Protein AF-A0A220VGY9-F1 (afdb_monomer_lite)

Foldseek 3Di:
DDPPPDPVVVVVLDDPDDLVVLVVVVVVCVVVPPLPQPPPPDAKQAAFRWDVVVLVVLNVLCLLVLAPPVRNVVCNPDPIDGLDDSNLSSLLSQCVVVVHDSRSIDHPVSSVSSNVVVVVSPVSVVVVSVVVVVVD

Organism: NCBI:txid1755811

Sequence (136 aa):
MDPLINYEQLLKLRPLKYNYQASLVYLKKLNEQQDIQIRLNQGLIRHNKVIPYGKQLIEKLNFYNDLDDFTYEYLSTKKVILNQGEVNLAIKNFQRRNGLKVDGVIGNETIRALNNSFSNDQRILALNMQRTRLKK

Secondary structure (DSSP, 8-state):
------HHHHHHT--S-THHHHHHHHHHHHHTT--------S--B-TT-B-TTHHHHHHHHHHTTSS-HHHHHHHHT-S--BSSHHHHHHHHHHHHHTT---S--B-HHHHHHHHHGGGGHHHHHHHHHHHHHHT-

Structure (mmCIF, N/CA/C/O backbone):
data_AF-A0A220VGY9-F1
#
_entry.id   AF-A0A220VGY9-F1
#
loop_
_atom_site.group_PDB
_atom_site.id
_atom_site.type_symbol
_atom_site.label_atom_id
_atom_site.label_alt_id
_atom_site.label_comp_id
_atom_site.label_asym_id
_atom_site.label_entity_id
_atom_site.label_seq_id
_atom_site.pdbx_PDB_ins_code
_atom_site.Cartn_x
_atom_site.Cartn_y
_atom_site.Cartn_z
_atom_site.occupancy
_atom_site.B_iso_or_equiv
_atom_site.auth_seq_id
_atom_site.auth_comp_id
_atom_site.auth_asym_id
_atom_site.auth_atom_id
_atom_site.pdbx_PDB_model_num
ATOM 1 N N . MET A 1 1 ? 5.714 -23.408 27.105 1.00 32.75 1 MET A N 1
ATOM 2 C CA . MET A 1 1 ? 7.025 -23.753 26.521 1.00 32.75 1 MET A CA 1
ATOM 3 C C . MET A 1 1 ? 6.879 -23.604 25.022 1.00 32.75 1 MET A C 1
ATOM 5 O O . MET A 1 1 ? 6.413 -24.528 24.373 1.00 32.75 1 MET A O 1
ATOM 9 N N . ASP A 1 2 ? 7.126 -22.400 24.518 1.00 35.97 2 ASP A N 1
ATOM 10 C CA . ASP A 1 2 ? 6.963 -22.071 23.102 1.00 35.97 2 ASP A CA 1
ATOM 11 C C . ASP A 1 2 ? 8.350 -22.172 22.454 1.00 35.97 2 ASP A C 1
ATOM 13 O O . ASP A 1 2 ? 9.263 -21.467 22.903 1.00 35.97 2 ASP A O 1
ATOM 17 N N . PRO A 1 3 ? 8.600 -23.097 21.510 1.00 43.28 3 PRO A N 1
ATOM 18 C CA . PRO A 1 3 ? 9.911 -23.194 20.911 1.00 43.28 3 PRO A CA 1
ATOM 19 C C . PRO A 1 3 ? 10.037 -22.021 19.948 1.00 43.28 3 PRO A C 1
ATOM 21 O O . PRO A 1 3 ? 9.451 -22.028 18.867 1.00 43.28 3 PRO A O 1
ATOM 24 N N . LEU A 1 4 ? 10.814 -21.016 20.361 1.00 39.88 4 LEU A N 1
ATOM 25 C CA . LEU A 1 4 ? 11.415 -20.023 19.477 1.00 39.88 4 LEU A CA 1
ATOM 26 C C . LEU A 1 4 ? 11.900 -20.749 18.220 1.00 39.88 4 LEU A C 1
ATOM 28 O O . LEU A 1 4 ? 12.906 -21.462 18.243 1.00 39.88 4 LEU A O 1
ATOM 32 N N . ILE A 1 5 ? 11.128 -20.624 17.140 1.00 49.69 5 ILE A N 1
ATOM 33 C CA . ILE A 1 5 ? 11.458 -21.214 15.851 1.00 49.69 5 ILE A CA 1
ATOM 34 C C . ILE A 1 5 ? 12.821 -20.648 15.467 1.00 49.69 5 ILE A C 1
ATOM 36 O O . ILE A 1 5 ? 13.006 -19.437 15.357 1.00 49.69 5 ILE A O 1
ATOM 40 N N . ASN A 1 6 ? 13.791 -21.547 15.331 1.00 51.50 6 ASN A N 1
ATOM 41 C CA . ASN A 1 6 ? 15.189 -21.207 15.157 1.00 51.50 6 ASN A CA 1
ATOM 42 C C . ASN A 1 6 ? 15.382 -20.459 13.828 1.00 51.50 6 ASN A C 1
ATOM 44 O O . ASN A 1 6 ? 15.294 -21.047 12.747 1.00 51.50 6 ASN A O 1
ATOM 48 N N . TYR A 1 7 ? 15.656 -19.157 13.927 1.00 43.72 7 TYR A N 1
ATOM 49 C CA . TYR A 1 7 ? 15.915 -18.249 12.808 1.00 43.72 7 TYR A CA 1
ATOM 50 C C . TYR A 1 7 ? 16.960 -18.813 11.825 1.00 43.72 7 TYR A C 1
ATOM 52 O O . TYR A 1 7 ? 16.794 -18.719 10.609 1.00 43.72 7 TYR A O 1
ATOM 60 N N . GLU A 1 8 ? 17.965 -19.528 12.337 1.00 45.88 8 GLU A N 1
ATOM 61 C CA . GLU A 1 8 ? 19.013 -20.173 11.538 1.00 45.88 8 GLU A CA 1
ATOM 62 C C . GLU A 1 8 ? 18.501 -21.351 10.696 1.00 45.88 8 GLU A C 1
ATOM 64 O O . GLU A 1 8 ? 19.025 -21.635 9.618 1.00 45.88 8 GLU A O 1
ATOM 69 N N . GLN A 1 9 ? 17.460 -22.058 11.146 1.00 47.28 9 GLN A N 1
ATOM 70 C CA . GLN A 1 9 ? 16.855 -23.149 10.372 1.00 47.28 9 GLN A CA 1
ATOM 71 C C . GLN A 1 9 ? 16.003 -22.616 9.215 1.00 47.28 9 GLN A C 1
ATOM 73 O O . GLN A 1 9 ? 15.981 -23.221 8.142 1.00 47.28 9 GLN A O 1
ATOM 78 N N . LEU A 1 10 ? 15.370 -21.451 9.390 1.00 46.84 10 LEU A N 1
ATOM 79 C CA . LEU A 1 10 ? 14.648 -20.762 8.317 1.00 46.84 10 LEU A CA 1
ATOM 80 C C . LEU A 1 10 ? 15.602 -20.277 7.212 1.00 46.84 10 LEU A C 1
ATOM 82 O O . LEU A 1 10 ? 15.266 -20.394 6.032 1.00 46.84 10 LEU A O 1
ATOM 86 N N . LEU A 1 11 ? 16.817 -19.836 7.565 1.00 43.12 11 LEU A N 1
ATOM 87 C CA . LEU A 1 11 ? 17.856 -19.437 6.601 1.00 43.12 11 LEU A CA 1
ATOM 88 C C . LEU A 1 11 ? 18.329 -20.593 5.701 1.00 43.12 11 LEU A C 1
ATOM 90 O O . LEU A 1 11 ? 18.741 -20.359 4.564 1.00 43.12 11 LEU A O 1
ATOM 94 N N . LYS A 1 12 ? 18.237 -21.845 6.170 1.00 42.38 12 LYS A N 1
ATOM 95 C CA . LYS A 1 12 ? 18.653 -23.047 5.420 1.00 42.38 12 LYS A CA 1
ATOM 96 C C . LYS A 1 12 ? 17.627 -23.519 4.386 1.00 42.38 12 LYS A C 1
ATOM 98 O O . LYS A 1 12 ? 17.976 -24.260 3.475 1.00 42.38 12 LYS A O 1
ATOM 103 N N . LEU A 1 13 ? 16.371 -23.075 4.479 1.00 43.69 13 LEU A N 1
ATOM 104 C CA . LEU A 1 13 ? 15.267 -23.497 3.598 1.00 43.69 13 LEU A CA 1
ATOM 105 C C . LEU A 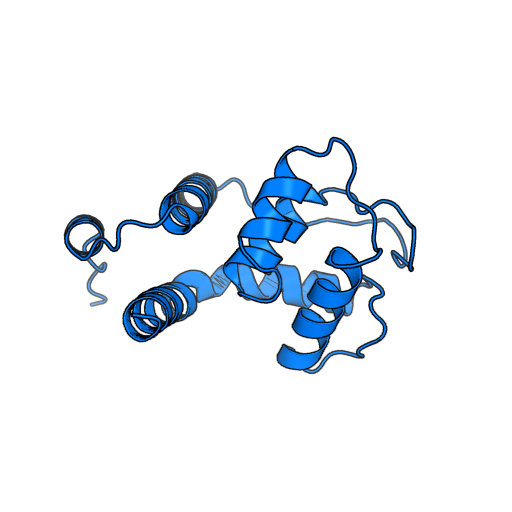1 13 ? 15.097 -22.609 2.344 1.00 43.69 13 LEU A C 1
ATOM 107 O O . LEU A 1 13 ? 14.061 -22.675 1.673 1.00 43.69 13 LEU A O 1
ATOM 111 N N . ARG A 1 14 ? 16.124 -21.803 2.043 1.00 45.69 14 ARG A N 1
ATOM 112 C CA . ARG A 1 14 ? 16.179 -20.645 1.136 1.00 45.69 14 ARG A CA 1
ATOM 113 C C . ARG A 1 14 ? 15.775 -20.931 -0.322 1.00 45.69 14 ARG A C 1
ATOM 115 O O . ARG A 1 14 ? 16.532 -21.566 -1.054 1.00 45.69 14 ARG A O 1
ATOM 122 N N . PRO A 1 15 ? 14.664 -20.360 -0.821 1.00 41.75 15 PRO A N 1
ATOM 123 C CA . PRO A 1 15 ? 14.465 -20.147 -2.250 1.00 41.75 15 PRO A CA 1
ATOM 124 C C . PRO A 1 15 ? 15.279 -18.926 -2.718 1.00 41.75 15 PRO A C 1
ATOM 126 O O . PRO A 1 15 ? 15.247 -17.866 -2.094 1.00 41.75 15 PRO A O 1
ATOM 129 N N . LEU A 1 16 ? 15.997 -19.060 -3.835 1.00 44.00 16 LEU A N 1
ATOM 130 C CA . LEU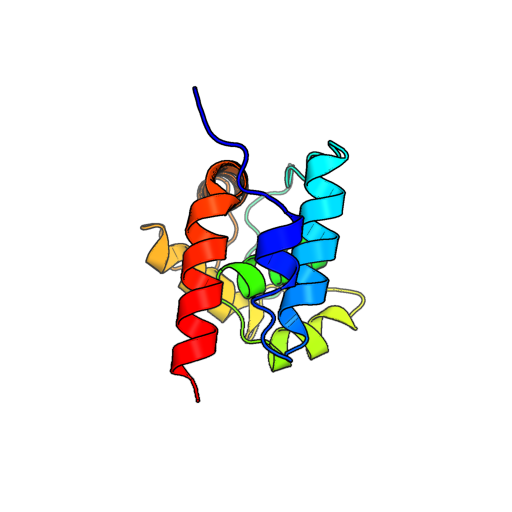 A 1 16 ? 16.684 -17.965 -4.530 1.00 44.00 16 LEU A CA 1
ATOM 131 C C . LEU A 1 16 ? 15.656 -17.048 -5.222 1.00 44.00 16 LEU A C 1
ATOM 133 O O . LEU A 1 16 ? 15.440 -17.168 -6.422 1.00 44.00 16 LEU A O 1
ATOM 137 N N . LYS A 1 17 ? 14.990 -16.151 -4.485 1.00 42.44 17 LYS A N 1
ATOM 138 C CA . LYS A 1 17 ? 14.304 -14.986 -5.076 1.00 42.44 17 LYS A CA 1
ATOM 139 C C . LYS A 1 17 ? 14.241 -13.801 -4.103 1.00 42.44 17 LYS A C 1
ATOM 141 O O . LYS A 1 17 ? 14.130 -13.965 -2.890 1.00 42.44 17 LYS A O 1
ATOM 146 N N . TYR A 1 18 ? 14.368 -12.609 -4.678 1.00 48.09 18 TYR A N 1
ATOM 147 C CA . TYR A 1 18 ? 14.749 -11.340 -4.047 1.00 48.09 18 TYR A CA 1
ATOM 148 C C . TYR A 1 18 ? 13.743 -10.797 -3.003 1.00 48.09 18 TYR A C 1
ATOM 150 O O . TYR A 1 18 ? 14.149 -10.093 -2.081 1.00 48.09 18 TYR A O 1
ATOM 158 N N . ASN A 1 19 ? 12.472 -11.223 -3.033 1.00 51.97 19 ASN A N 1
ATOM 159 C CA . ASN A 1 19 ? 11.428 -10.787 -2.079 1.00 51.97 19 ASN A CA 1
ATOM 160 C C . ASN A 1 19 ? 11.722 -11.170 -0.622 1.00 51.97 19 ASN A C 1
ATOM 162 O O . ASN A 1 19 ? 11.235 -10.529 0.309 1.00 51.97 19 ASN A O 1
ATOM 166 N N . TYR A 1 20 ? 12.533 -12.212 -0.405 1.00 50.91 20 TYR A N 1
ATOM 167 C CA . TYR A 1 20 ? 12.928 -12.620 0.940 1.00 50.91 20 TYR A CA 1
ATOM 168 C C . TYR A 1 20 ? 13.814 -11.562 1.608 1.00 50.91 20 TYR A C 1
ATOM 170 O O . TYR A 1 20 ? 13.652 -11.296 2.794 1.00 50.91 20 TYR A O 1
ATOM 178 N N . GLN A 1 21 ? 14.694 -10.895 0.854 1.00 50.41 21 GLN A N 1
ATOM 179 C CA . GLN A 1 21 ? 15.603 -9.890 1.413 1.00 50.41 21 GLN A CA 1
ATOM 180 C C . GLN A 1 21 ? 14.844 -8.657 1.915 1.00 50.41 21 GLN A C 1
ATOM 182 O O . GLN A 1 21 ? 15.124 -8.192 3.016 1.00 50.41 21 GLN A O 1
ATOM 187 N N . ALA A 1 22 ? 13.839 -8.185 1.170 1.00 51.81 22 ALA A N 1
ATOM 188 C CA . ALA A 1 22 ? 12.968 -7.096 1.612 1.00 51.81 22 ALA A CA 1
ATOM 189 C C . ALA A 1 22 ? 12.177 -7.492 2.871 1.00 51.81 22 ALA A C 1
ATOM 191 O O . ALA A 1 22 ? 12.210 -6.771 3.864 1.00 51.81 22 ALA A O 1
ATOM 192 N N . SER A 1 23 ? 11.580 -8.692 2.883 1.00 50.59 23 SER A N 1
ATOM 193 C CA . SER A 1 23 ? 10.880 -9.202 4.071 1.00 50.59 23 SER A CA 1
ATOM 194 C C . SER A 1 23 ? 11.802 -9.365 5.287 1.00 50.59 23 SER A C 1
ATOM 196 O O . SER A 1 23 ? 11.391 -9.083 6.404 1.00 50.59 23 SER A O 1
ATOM 198 N N . LEU A 1 24 ? 13.071 -9.744 5.094 1.00 51.50 24 LEU A N 1
ATOM 199 C CA . LEU A 1 24 ? 14.058 -9.853 6.170 1.00 51.50 24 LEU A CA 1
ATOM 200 C C . LEU A 1 24 ? 14.513 -8.491 6.695 1.00 51.50 24 LEU A C 1
ATOM 202 O O . LEU A 1 24 ? 14.659 -8.324 7.902 1.00 51.50 24 LEU A O 1
ATOM 206 N N . VAL A 1 25 ? 14.728 -7.514 5.811 1.00 55.28 25 VAL A N 1
ATOM 207 C CA . VAL A 1 25 ? 15.036 -6.131 6.206 1.00 55.28 25 VAL A CA 1
ATOM 208 C C . VAL A 1 25 ? 13.868 -5.538 6.992 1.00 55.28 25 VAL A C 1
ATOM 210 O O . VAL A 1 25 ? 14.085 -4.870 8.001 1.00 55.28 25 VAL A O 1
ATOM 213 N N . TYR A 1 26 ? 12.638 -5.825 6.575 1.00 52.12 26 TYR A N 1
ATOM 214 C CA . TYR A 1 26 ? 11.422 -5.440 7.279 1.00 52.12 26 TYR A CA 1
ATOM 215 C C . TYR A 1 26 ? 11.305 -6.110 8.658 1.00 52.12 26 TYR A C 1
ATOM 217 O O . TYR A 1 26 ? 11.123 -5.422 9.659 1.00 52.12 26 TYR A O 1
ATOM 225 N N . LEU A 1 27 ? 11.511 -7.428 8.745 1.00 49.75 27 LEU A N 1
ATOM 226 C CA . LEU A 1 27 ? 11.507 -8.172 10.012 1.00 49.75 27 LEU A CA 1
ATOM 227 C C . LEU A 1 27 ? 12.615 -7.709 10.967 1.00 49.75 27 LEU A C 1
ATOM 229 O O . LEU A 1 27 ? 12.385 -7.615 12.170 1.00 49.75 27 LEU A O 1
ATOM 233 N N . LYS A 1 28 ? 13.800 -7.364 10.446 1.00 52.28 28 LYS A N 1
ATOM 234 C CA . LYS A 1 28 ? 14.886 -6.777 11.241 1.00 52.28 28 LYS A CA 1
ATOM 235 C C . LYS A 1 28 ? 14.475 -5.421 11.826 1.00 52.28 28 LYS A C 1
ATOM 237 O O . LYS A 1 28 ? 14.653 -5.207 13.019 1.00 52.28 28 LYS A O 1
ATOM 242 N N . LYS A 1 29 ? 13.853 -4.549 11.022 1.00 53.06 29 LYS A N 1
ATOM 243 C CA . LYS A 1 29 ? 13.319 -3.253 11.485 1.00 53.06 29 LYS A CA 1
ATOM 244 C C . LYS A 1 29 ? 12.209 -3.405 12.535 1.00 53.06 29 LYS A C 1
ATOM 246 O O . LYS A 1 29 ? 12.138 -2.591 13.451 1.00 53.06 29 LYS A O 1
ATOM 251 N N . LEU A 1 30 ? 11.369 -4.439 12.422 1.00 51.47 30 LEU A N 1
ATOM 252 C CA . LEU A 1 30 ? 10.327 -4.752 13.410 1.00 51.47 30 LEU A CA 1
ATOM 253 C C . LEU A 1 30 ? 10.906 -5.272 14.733 1.00 51.47 30 LEU A C 1
ATOM 255 O O . LEU A 1 30 ? 10.476 -4.837 15.799 1.00 51.47 30 LEU A O 1
ATOM 259 N N . ASN A 1 31 ? 11.895 -6.170 14.675 1.00 48.28 31 ASN A N 1
ATOM 260 C CA . ASN A 1 31 ? 12.544 -6.727 15.868 1.00 48.28 31 ASN A CA 1
ATOM 261 C C . ASN A 1 31 ? 13.355 -5.669 16.644 1.00 48.28 31 ASN A C 1
ATOM 263 O O . ASN A 1 31 ? 13.534 -5.780 17.851 1.00 48.28 31 ASN A O 1
ATOM 267 N N . GLU A 1 32 ? 13.797 -4.609 15.962 1.00 53.22 32 GLU A N 1
ATOM 268 C CA . GLU A 1 32 ? 14.459 -3.438 16.554 1.00 53.22 32 GLU A CA 1
ATOM 269 C C . GLU A 1 32 ? 13.463 -2.401 17.147 1.00 53.22 32 GLU A C 1
ATOM 271 O O . GLU A 1 32 ? 13.862 -1.288 17.480 1.00 53.22 32 GLU A O 1
ATOM 276 N N . GLN A 1 33 ? 12.174 -2.750 17.313 1.00 47.81 33 GLN A N 1
ATOM 277 C CA . GLN A 1 33 ? 11.115 -1.914 17.918 1.00 47.81 33 GLN A CA 1
ATOM 278 C C . GLN A 1 33 ? 10.939 -0.512 17.296 1.00 47.81 33 GLN A C 1
ATOM 280 O O . GLN A 1 33 ? 10.526 0.434 17.969 1.00 47.81 33 GLN A O 1
ATOM 285 N N . GLN A 1 34 ? 11.162 -0.351 15.989 1.00 45.25 34 GLN A N 1
ATOM 286 C CA . GLN A 1 34 ? 10.610 0.801 15.271 1.00 45.25 34 GLN A CA 1
ATOM 287 C C . GLN A 1 34 ? 9.200 0.452 14.816 1.00 45.25 34 GLN A C 1
ATOM 289 O O . GLN A 1 34 ? 8.978 -0.018 13.705 1.00 45.25 34 GLN A O 1
ATOM 294 N N . ASP A 1 35 ? 8.247 0.647 15.719 1.00 42.94 35 ASP A N 1
ATOM 295 C CA . ASP A 1 35 ? 6.824 0.440 15.483 1.00 42.94 35 ASP A CA 1
ATOM 296 C C . ASP A 1 35 ? 6.373 1.373 14.336 1.00 42.94 35 ASP A C 1
ATOM 298 O O . ASP A 1 35 ? 6.073 2.551 14.548 1.00 42.94 35 ASP A O 1
ATOM 302 N N . ILE A 1 36 ? 6.389 0.892 13.081 1.00 48.06 36 ILE A N 1
ATOM 303 C CA . ILE A 1 36 ? 5.934 1.653 11.901 1.00 48.06 36 ILE A CA 1
ATOM 304 C C . ILE A 1 36 ? 4.402 1.680 11.916 1.00 48.06 36 ILE A C 1
ATOM 306 O O . ILE A 1 36 ? 3.723 1.203 11.003 1.00 48.06 36 ILE A O 1
ATOM 310 N N . GLN A 1 37 ? 3.816 2.232 12.972 1.00 46.94 37 GLN A N 1
ATOM 311 C CA . GLN A 1 37 ? 2.401 2.532 12.964 1.00 46.94 37 GLN A CA 1
ATOM 312 C C . GLN A 1 37 ? 2.179 3.624 11.928 1.00 46.94 37 GL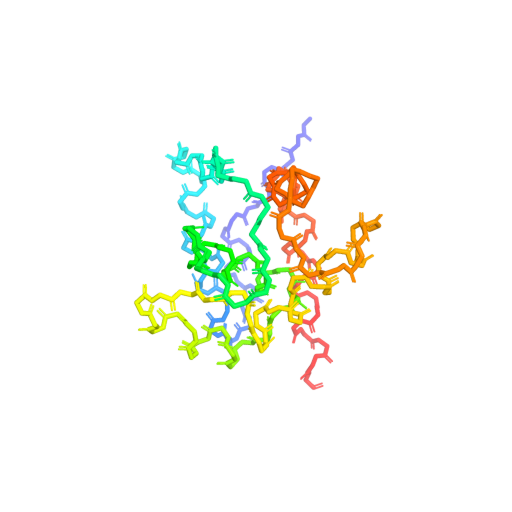N A C 1
ATOM 314 O O . GLN A 1 37 ? 2.695 4.738 12.045 1.00 46.94 37 GLN A O 1
ATOM 319 N N . ILE A 1 38 ? 1.402 3.308 10.894 1.00 53.91 38 ILE A N 1
ATOM 320 C CA . ILE A 1 38 ? 0.957 4.303 9.924 1.00 53.91 38 ILE A CA 1
ATOM 321 C C . ILE A 1 38 ? -0.040 5.205 10.670 1.00 53.91 38 ILE A C 1
ATOM 323 O O . ILE A 1 38 ? -1.242 4.940 10.701 1.00 53.91 38 ILE A O 1
ATOM 327 N N . ARG A 1 39 ? 0.466 6.243 11.348 1.00 49.84 39 ARG A N 1
ATOM 328 C CA . ARG A 1 39 ? -0.339 7.290 11.989 1.00 49.84 39 ARG A CA 1
ATOM 329 C C . ARG A 1 39 ? -0.697 8.337 10.944 1.00 49.84 39 ARG A C 1
ATOM 331 O O . ARG A 1 39 ? -0.057 9.377 10.824 1.00 49.84 39 ARG A O 1
ATOM 338 N N . LEU A 1 40 ? -1.722 8.046 10.152 1.00 52.88 40 LEU A N 1
ATOM 339 C CA . LEU A 1 40 ? -2.304 9.027 9.243 1.00 52.88 40 LEU A CA 1
ATOM 340 C C . LEU A 1 40 ? -3.384 9.809 10.000 1.00 52.88 40 LEU A C 1
ATOM 342 O O . LEU A 1 40 ? -4.544 9.423 10.002 1.00 52.88 40 LEU A O 1
ATOM 346 N N . ASN A 1 41 ? -3.015 10.949 10.591 1.00 48.94 41 ASN A N 1
ATOM 347 C CA . ASN A 1 41 ? -3.973 11.999 10.987 1.00 48.94 41 ASN A CA 1
ATOM 348 C C . ASN A 1 41 ? -4.524 12.766 9.762 1.00 48.94 41 ASN A C 1
ATOM 350 O O . ASN A 1 41 ? -4.981 13.900 9.873 1.00 48.94 41 ASN A O 1
ATOM 354 N N . GLN A 1 42 ? -4.432 12.180 8.568 1.00 54.62 42 GLN A N 1
ATOM 355 C CA . GLN A 1 42 ? -4.823 12.793 7.308 1.00 54.62 42 GLN A CA 1
ATOM 356 C C . GLN A 1 42 ? -6.078 12.075 6.823 1.00 54.62 42 GLN A C 1
ATOM 358 O O . GLN A 1 42 ? -6.134 10.849 6.869 1.00 54.62 42 GLN A O 1
ATOM 363 N N . GLY A 1 43 ? -7.099 12.839 6.431 1.00 68.19 43 GLY A N 1
ATOM 364 C CA . GLY A 1 43 ? -8.395 12.310 6.003 1.00 68.19 43 GLY A CA 1
ATOM 365 C C . GLY A 1 43 ? -8.317 11.311 4.838 1.00 68.19 43 GLY A C 1
ATOM 366 O O . GLY A 1 43 ? -7.249 10.938 4.366 1.00 68.19 43 GLY A O 1
ATOM 367 N N . LEU A 1 44 ? -9.481 10.880 4.348 1.00 85.19 44 LEU A N 1
ATOM 368 C CA . LEU A 1 44 ? -9.611 9.849 3.308 1.00 85.19 44 LEU A CA 1
ATOM 369 C C . LEU A 1 44 ? -8.642 10.052 2.124 1.00 85.19 44 LEU A C 1
ATOM 371 O O . LEU A 1 44 ? -8.788 11.005 1.352 1.00 85.19 44 LEU A O 1
ATOM 375 N N . ILE A 1 45 ? -7.701 9.120 1.926 1.00 90.19 45 ILE A N 1
ATOM 376 C CA . ILE A 1 45 ? -6.783 9.156 0.777 1.00 90.19 45 ILE A CA 1
ATOM 377 C C . ILE A 1 45 ? -7.494 8.535 -0.422 1.00 90.19 45 ILE A C 1
ATOM 379 O O . ILE A 1 45 ? -7.515 7.317 -0.615 1.00 90.19 45 ILE A O 1
ATOM 383 N N . ARG A 1 46 ? -8.118 9.397 -1.223 1.00 93.81 46 ARG A N 1
ATOM 384 C CA . ARG A 1 46 ? -8.867 9.022 -2.429 1.00 93.81 46 ARG A CA 1
ATOM 385 C C . ARG A 1 46 ? -7.941 8.769 -3.621 1.00 93.81 46 ARG A C 1
ATOM 387 O O . ARG A 1 46 ? -6.732 8.983 -3.547 1.00 93.81 46 ARG A O 1
ATOM 394 N N . HIS A 1 47 ? -8.534 8.335 -4.728 1.00 94.31 47 HIS A N 1
ATOM 395 C CA . HIS A 1 47 ? -7.843 8.126 -5.995 1.00 94.31 47 HIS A CA 1
ATOM 396 C C . HIS A 1 47 ? -7.006 9.351 -6.419 1.00 94.31 47 HIS A C 1
ATOM 398 O O . HIS A 1 47 ? -7.404 10.494 -6.181 1.00 94.31 47 HIS A O 1
ATOM 404 N N . ASN A 1 48 ? -5.843 9.104 -7.028 1.00 93.44 48 ASN A N 1
ATOM 405 C CA . ASN A 1 48 ? -4.858 10.095 -7.491 1.00 93.44 48 ASN A CA 1
ATOM 406 C C . ASN A 1 48 ? -4.254 11.000 -6.402 1.00 93.44 48 ASN A C 1
ATOM 408 O O . ASN A 1 48 ? -3.530 11.944 -6.714 1.00 93.44 48 ASN A O 1
ATOM 412 N N . LYS A 1 49 ? -4.511 10.735 -5.117 1.00 94.88 49 LYS A N 1
ATOM 413 C CA . LYS A 1 49 ? -3.860 11.454 -4.015 1.00 94.88 49 LYS A CA 1
ATOM 414 C C . LYS A 1 49 ? -2.549 10.785 -3.616 1.00 94.88 49 LYS A C 1
ATOM 416 O O . LYS A 1 49 ? -2.397 9.569 -3.729 1.00 94.88 49 LYS A O 1
ATOM 421 N N . VAL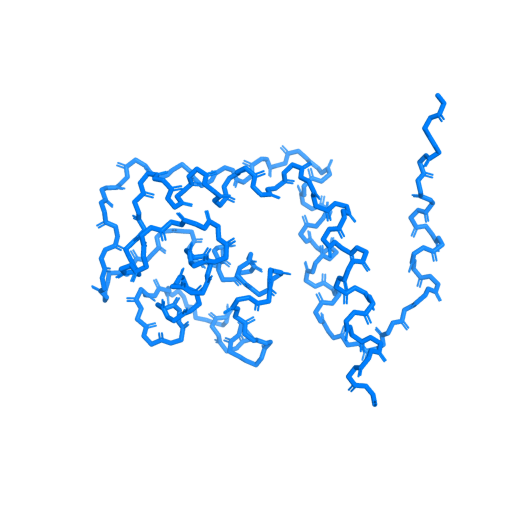 A 1 50 ? -1.607 11.599 -3.140 1.00 93.00 50 VAL A N 1
ATOM 422 C CA . VAL A 1 50 ? -0.353 11.128 -2.540 1.00 93.00 50 VAL A CA 1
ATOM 423 C C . VAL A 1 50 ? -0.668 10.302 -1.307 1.00 93.00 50 VAL A C 1
ATOM 425 O O . VAL A 1 50 ? -1.481 10.706 -0.480 1.00 93.00 50 VAL A O 1
ATOM 428 N N . ILE A 1 51 ? -0.013 9.151 -1.201 1.00 90.62 51 ILE A N 1
ATOM 429 C CA . ILE A 1 51 ? -0.081 8.285 -0.032 1.00 90.62 51 ILE A CA 1
ATOM 430 C C . ILE A 1 51 ? 1.113 8.633 0.862 1.00 90.62 51 ILE A C 1
ATOM 432 O O . ILE A 1 51 ? 2.257 8.341 0.489 1.00 90.62 51 ILE A O 1
ATOM 436 N N . PRO A 1 52 ? 0.898 9.247 2.037 1.00 84.81 52 PRO A N 1
ATOM 437 C CA . PRO A 1 52 ? 1.972 9.442 2.999 1.00 84.81 52 PRO A CA 1
ATOM 438 C C . PRO A 1 52 ? 2.465 8.077 3.482 1.00 84.81 52 PRO A C 1
ATOM 440 O O . PRO A 1 52 ? 1.675 7.148 3.645 1.00 84.81 52 PRO A O 1
ATOM 443 N N . TYR A 1 53 ? 3.778 7.944 3.671 1.00 83.19 53 TYR A N 1
ATOM 444 C CA . TYR A 1 53 ? 4.419 6.649 3.949 1.00 83.19 53 TYR A CA 1
ATOM 445 C C . TYR A 1 53 ? 4.117 5.583 2.878 1.00 83.19 53 TYR A C 1
ATOM 447 O O . TYR A 1 53 ? 4.063 4.384 3.149 1.00 83.19 53 TYR A O 1
ATOM 455 N N . GLY A 1 54 ? 3.908 6.017 1.629 1.00 87.81 54 GLY A N 1
ATOM 456 C CA . GLY A 1 54 ? 3.520 5.125 0.543 1.00 87.81 54 GLY A CA 1
ATOM 457 C C . GLY A 1 54 ? 4.532 4.016 0.252 1.00 87.81 54 GLY A C 1
ATOM 458 O O . GLY A 1 54 ? 4.119 2.949 -0.182 1.00 87.81 54 GLY A O 1
ATOM 459 N N . LYS A 1 55 ? 5.825 4.218 0.550 1.00 84.62 55 LYS A N 1
ATOM 460 C CA . LYS A 1 55 ? 6.853 3.170 0.424 1.00 84.62 55 LYS A CA 1
ATOM 461 C C . LYS A 1 55 ? 6.596 2.000 1.378 1.00 84.62 55 LYS A C 1
ATOM 463 O O . LYS A 1 55 ? 6.613 0.852 0.956 1.00 84.62 55 LYS A O 1
ATOM 468 N N . GLN A 1 56 ? 6.280 2.298 2.634 1.00 80.88 56 GLN A N 1
ATOM 469 C CA . GLN A 1 56 ? 5.923 1.291 3.631 1.00 80.88 56 GLN A CA 1
ATOM 470 C C . GLN A 1 56 ? 4.605 0.598 3.273 1.00 80.88 56 GLN A C 1
ATOM 472 O O . GLN A 1 56 ? 4.446 -0.599 3.500 1.00 80.88 56 GLN A O 1
ATOM 477 N N . LEU A 1 57 ? 3.652 1.331 2.685 1.00 87.88 57 LEU A N 1
ATOM 478 C CA . LEU A 1 57 ? 2.415 0.723 2.204 1.00 87.88 57 LEU A CA 1
ATOM 479 C C . LEU A 1 57 ? 2.682 -0.292 1.083 1.00 87.88 57 LEU A C 1
ATOM 481 O O . LEU A 1 57 ? 2.197 -1.413 1.180 1.00 87.88 57 LEU A O 1
ATOM 485 N N . ILE A 1 58 ? 3.428 0.072 0.034 1.00 87.94 58 ILE A N 1
ATOM 486 C CA . ILE A 1 58 ? 3.681 -0.849 -1.090 1.00 87.94 58 ILE A CA 1
ATOM 487 C C . ILE A 1 58 ? 4.516 -2.060 -0.664 1.00 87.94 58 ILE A C 1
ATOM 489 O O . ILE A 1 58 ? 4.271 -3.152 -1.162 1.00 87.94 58 ILE A O 1
ATOM 493 N N . GLU A 1 59 ? 5.433 -1.892 0.293 1.00 80.12 59 GLU A N 1
ATOM 494 C CA . GLU A 1 59 ? 6.193 -2.991 0.899 1.00 80.12 59 GLU A CA 1
ATOM 495 C C . GLU A 1 59 ? 5.252 -3.993 1.574 1.00 80.12 59 GLU A C 1
ATOM 497 O O . GLU A 1 59 ? 5.326 -5.190 1.308 1.00 80.12 59 GLU A O 1
ATOM 502 N N . LYS A 1 60 ? 4.281 -3.511 2.358 1.00 79.19 60 LYS A N 1
ATOM 503 C CA . LYS A 1 60 ? 3.252 -4.379 2.946 1.00 79.19 60 LYS A CA 1
ATOM 504 C C . LYS A 1 60 ? 2.358 -5.031 1.911 1.00 79.19 60 LYS A C 1
ATOM 506 O O . LYS A 1 60 ? 2.058 -6.212 2.028 1.00 79.19 60 LYS A O 1
ATOM 511 N N . LEU A 1 61 ? 1.880 -4.267 0.932 1.00 86.88 61 LEU A N 1
ATOM 512 C CA . LEU A 1 61 ? 1.005 -4.809 -0.104 1.00 86.88 61 LEU A CA 1
ATOM 513 C C . LEU A 1 61 ? 1.736 -5.902 -0.890 1.00 86.88 61 LEU A C 1
ATOM 515 O O . LEU A 1 61 ? 1.133 -6.926 -1.195 1.00 86.88 61 LEU A O 1
ATOM 519 N N . ASN A 1 62 ? 3.040 -5.749 -1.136 1.00 84.25 62 ASN A N 1
ATOM 520 C CA . ASN A 1 62 ? 3.852 -6.810 -1.721 1.00 84.25 62 ASN A CA 1
ATOM 521 C C . ASN A 1 62 ? 4.032 -7.999 -0.773 1.00 84.25 62 ASN A C 1
ATOM 523 O O . ASN A 1 62 ? 3.785 -9.136 -1.166 1.00 84.25 62 ASN A O 1
ATOM 527 N N . PHE A 1 63 ? 4.346 -7.747 0.498 1.00 75.12 63 PHE A N 1
ATOM 528 C CA . PHE A 1 63 ? 4.459 -8.790 1.518 1.00 75.12 63 PHE A CA 1
ATOM 529 C C . PHE A 1 63 ? 3.177 -9.631 1.649 1.00 75.12 63 PHE A C 1
ATOM 531 O O . PHE A 1 63 ? 3.231 -10.859 1.750 1.00 75.12 63 PHE A O 1
ATOM 538 N N . TYR A 1 64 ? 2.008 -8.993 1.583 1.00 74.19 64 TYR A N 1
ATOM 539 C CA . TYR A 1 64 ? 0.716 -9.674 1.596 1.00 74.19 64 TYR A CA 1
ATOM 540 C C . TYR A 1 64 ? 0.321 -10.272 0.241 1.00 74.19 64 TYR A C 1
ATOM 542 O O . TYR A 1 64 ? -0.693 -10.971 0.177 1.00 74.19 64 TYR A O 1
ATOM 550 N N . ASN A 1 65 ? 1.130 -10.089 -0.806 1.00 79.50 65 ASN A N 1
ATOM 551 C CA . ASN A 1 65 ? 0.868 -10.527 -2.178 1.00 79.50 65 ASN A CA 1
ATOM 552 C C . ASN A 1 65 ? -0.402 -9.878 -2.771 1.00 79.50 65 ASN A C 1
ATOM 554 O O . ASN A 1 65 ? -1.115 -10.478 -3.573 1.00 79.50 65 ASN A O 1
ATOM 558 N N . ASP A 1 66 ? -0.694 -8.650 -2.350 1.00 87.12 66 ASP A N 1
ATOM 559 C CA . ASP A 1 66 ? -1.699 -7.778 -2.960 1.00 87.12 66 ASP A CA 1
ATOM 560 C C . ASP A 1 66 ? -1.089 -6.908 -4.078 1.00 87.12 66 ASP A C 1
ATOM 562 O O . ASP A 1 66 ? -1.827 -6.427 -4.938 1.00 87.12 66 ASP A O 1
ATOM 566 N N . LEU A 1 67 ? 0.244 -6.750 -4.084 1.00 85.88 67 LEU A N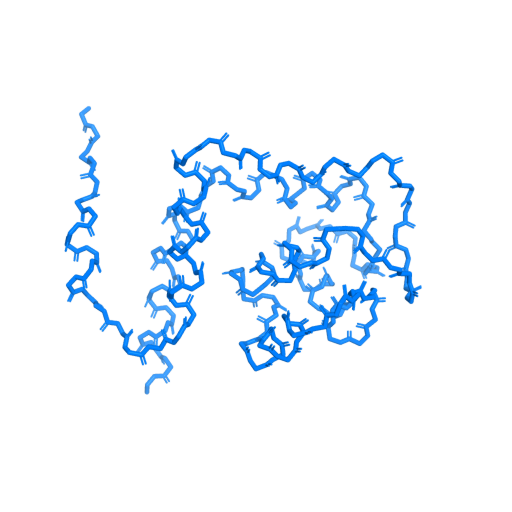 1
ATOM 567 C CA . LEU A 1 67 ? 1.063 -6.094 -5.110 1.00 85.88 67 LEU A CA 1
ATOM 568 C C . LEU A 1 67 ? 2.149 -7.069 -5.597 1.00 85.88 67 LEU A C 1
ATOM 570 O O . LEU A 1 67 ? 2.849 -7.661 -4.777 1.00 85.88 67 LEU A O 1
ATOM 574 N N . ASP A 1 68 ? 2.307 -7.255 -6.905 1.00 85.19 68 ASP A N 1
ATOM 575 C CA . ASP A 1 68 ? 3.336 -8.153 -7.439 1.00 85.19 68 ASP A CA 1
ATOM 576 C C . ASP A 1 68 ? 4.755 -7.562 -7.327 1.00 85.19 68 ASP A C 1
ATOM 578 O O . ASP A 1 68 ? 4.944 -6.358 -7.135 1.00 85.19 68 ASP A O 1
ATOM 582 N N . ASP A 1 69 ? 5.758 -8.430 -7.444 1.00 77.44 69 ASP A N 1
ATOM 583 C CA . ASP A 1 69 ? 7.161 -8.086 -7.196 1.00 77.44 69 ASP A CA 1
ATOM 584 C C . ASP A 1 69 ? 7.728 -7.098 -8.212 1.00 77.44 69 ASP A C 1
ATOM 586 O O . ASP A 1 69 ? 8.472 -6.195 -7.838 1.00 77.44 69 ASP A O 1
ATOM 590 N N . PHE A 1 70 ? 7.362 -7.254 -9.487 1.00 82.19 70 PHE A N 1
ATOM 591 C CA . PHE A 1 70 ? 7.843 -6.385 -10.557 1.00 82.19 70 PHE A CA 1
ATOM 592 C C . PHE A 1 70 ? 7.305 -4.966 -10.360 1.00 82.19 70 PHE A C 1
ATOM 594 O O . PHE A 1 70 ? 8.048 -3.982 -10.413 1.00 82.19 70 PHE A O 1
ATOM 601 N N . THR A 1 71 ? 6.015 -4.8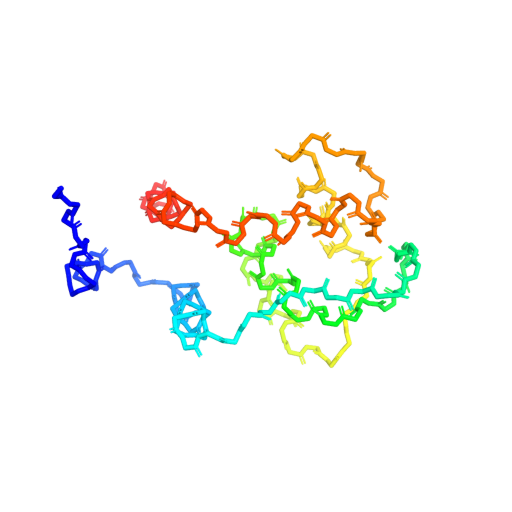60 -10.048 1.00 86.94 71 THR A N 1
ATOM 602 C CA . THR A 1 71 ? 5.386 -3.578 -9.747 1.00 86.94 71 THR A CA 1
ATOM 603 C C . THR A 1 71 ? 5.953 -2.960 -8.470 1.00 86.94 71 THR A C 1
ATOM 605 O O . THR A 1 71 ? 6.229 -1.758 -8.443 1.00 86.94 71 THR A O 1
ATOM 608 N N . TYR A 1 72 ? 6.174 -3.754 -7.418 1.00 87.12 72 TYR A N 1
ATOM 609 C CA . TYR A 1 72 ? 6.817 -3.280 -6.193 1.00 87.12 72 TYR A CA 1
ATOM 610 C C . TYR A 1 72 ? 8.221 -2.727 -6.459 1.00 87.12 72 TYR A C 1
ATOM 612 O O . TYR A 1 72 ? 8.524 -1.616 -6.018 1.00 87.12 72 TYR A O 1
ATOM 620 N N . GLU A 1 73 ? 9.052 -3.452 -7.213 1.00 82.44 73 GLU A N 1
ATOM 621 C CA . GLU A 1 73 ? 10.406 -3.026 -7.568 1.00 82.44 73 GLU A CA 1
ATOM 622 C C . GLU A 1 73 ? 10.369 -1.671 -8.278 1.00 82.44 73 GLU A C 1
ATOM 624 O O . GLU A 1 73 ? 10.983 -0.709 -7.807 1.00 82.44 73 GLU A O 1
ATOM 629 N N . TYR A 1 74 ? 9.546 -1.549 -9.323 1.00 87.50 74 TYR A N 1
ATOM 630 C CA . TYR A 1 74 ? 9.361 -0.295 -10.046 1.00 87.50 74 TYR A CA 1
ATOM 631 C C . TYR A 1 74 ? 8.903 0.852 -9.131 1.00 87.50 74 TYR A C 1
ATOM 633 O O . TYR A 1 74 ? 9.464 1.953 -9.179 1.00 87.50 74 TYR A O 1
ATOM 641 N N . LEU A 1 75 ? 7.909 0.617 -8.271 1.00 90.38 75 LEU A N 1
ATOM 642 C CA . LEU A 1 75 ? 7.362 1.635 -7.372 1.00 90.38 75 LEU A CA 1
ATOM 643 C C . LEU A 1 75 ? 8.336 2.032 -6.255 1.00 90.38 75 LEU A C 1
ATOM 645 O O . LEU A 1 75 ? 8.354 3.197 -5.859 1.00 90.38 75 LEU A O 1
ATOM 649 N N . SER A 1 76 ? 9.184 1.117 -5.779 1.00 86.81 76 SER A N 1
ATOM 650 C CA . SER A 1 76 ? 10.166 1.386 -4.718 1.00 86.81 76 SER A CA 1
ATOM 651 C C . SER A 1 76 ? 11.208 2.444 -5.121 1.00 86.81 76 SER A C 1
ATOM 653 O O . SER A 1 76 ? 11.671 3.226 -4.276 1.00 86.81 76 SER A O 1
ATOM 655 N N . THR A 1 77 ? 11.495 2.544 -6.427 1.00 88.62 77 THR A N 1
ATOM 656 C CA . THR A 1 77 ? 12.374 3.571 -7.016 1.00 88.62 77 THR A CA 1
ATOM 657 C C . THR A 1 77 ? 11.752 4.968 -7.008 1.00 88.62 77 THR A C 1
ATOM 659 O O . THR A 1 77 ? 12.458 5.975 -7.094 1.00 88.62 77 THR A O 1
ATOM 662 N N . LYS A 1 78 ? 10.422 5.069 -6.895 1.00 91.00 78 LYS A N 1
ATOM 663 C CA . LYS A 1 78 ? 9.715 6.347 -6.984 1.00 91.00 78 LYS A CA 1
ATOM 664 C C . LYS A 1 78 ? 9.878 7.151 -5.700 1.00 91.00 78 LYS A C 1
ATOM 666 O O . LYS A 1 78 ? 9.878 6.630 -4.583 1.00 91.00 78 LYS A O 1
ATOM 671 N N . LYS A 1 79 ? 9.978 8.473 -5.857 1.00 90.94 79 LYS A N 1
ATOM 672 C CA . LYS A 1 79 ? 10.000 9.416 -4.728 1.00 90.94 79 LYS A CA 1
ATOM 673 C C . LYS A 1 79 ? 8.627 9.541 -4.064 1.00 90.94 79 LYS A C 1
ATOM 675 O O . LYS A 1 79 ? 8.547 9.682 -2.849 1.00 90.94 79 LYS A O 1
ATOM 680 N N . VAL A 1 80 ? 7.565 9.495 -4.865 1.00 92.94 80 VAL A N 1
ATOM 681 C CA . VAL A 1 80 ? 6.179 9.702 -4.440 1.00 92.94 80 VAL A CA 1
ATOM 682 C C . VAL A 1 80 ? 5.339 8.525 -4.907 1.00 92.94 80 VAL A C 1
ATOM 684 O O . VAL A 1 80 ? 5.456 8.101 -6.055 1.00 92.94 80 VAL A O 1
ATOM 687 N N . ILE A 1 81 ? 4.478 8.033 -4.020 1.00 94.06 81 ILE A N 1
ATOM 688 C CA . ILE A 1 81 ? 3.495 6.996 -4.326 1.00 94.06 81 ILE A CA 1
ATOM 689 C C . ILE A 1 81 ? 2.109 7.634 -4.325 1.00 94.06 81 ILE A C 1
ATOM 691 O O . ILE A 1 81 ? 1.740 8.354 -3.394 1.00 94.06 81 ILE A O 1
ATOM 695 N N . LEU A 1 82 ? 1.350 7.374 -5.384 1.00 96.12 82 LEU A N 1
ATOM 696 C CA . LEU A 1 82 ? -0.002 7.881 -5.588 1.00 96.12 82 LEU A CA 1
ATOM 697 C C . LEU A 1 82 ? -1.002 6.729 -5.479 1.00 96.12 82 LEU A C 1
ATOM 699 O O . LEU A 1 82 ? -0.707 5.609 -5.891 1.00 96.12 82 LEU A O 1
ATOM 703 N N . ASN A 1 83 ? -2.200 7.011 -4.971 1.00 96.38 83 ASN A N 1
ATOM 704 C CA . ASN A 1 83 ? -3.311 6.064 -4.946 1.00 96.38 83 ASN A CA 1
ATOM 705 C C . ASN A 1 83 ? -3.947 5.918 -6.342 1.00 96.38 83 ASN A C 1
ATOM 707 O O . ASN A 1 83 ? -5.061 6.380 -6.594 1.00 96.38 83 ASN A O 1
ATOM 711 N N . GLN A 1 84 ? -3.215 5.318 -7.275 1.00 97.06 84 GLN A N 1
ATOM 712 C CA . GLN A 1 84 ? -3.622 5.171 -8.672 1.00 97.06 84 GLN A CA 1
ATOM 713 C C . GLN A 1 84 ? -3.023 3.909 -9.300 1.00 97.06 84 GLN A C 1
ATOM 715 O O . GLN A 1 84 ? -2.096 3.325 -8.738 1.00 97.06 84 GLN A O 1
ATOM 720 N N . GLY A 1 85 ? -3.541 3.513 -10.466 1.00 96.94 85 GLY A N 1
ATOM 721 C CA . GLY A 1 85 ? -3.060 2.346 -11.214 1.00 96.94 85 GLY A CA 1
ATOM 722 C C . GLY A 1 85 ? -2.938 1.099 -10.335 1.00 96.94 85 GLY A C 1
ATOM 723 O O . GLY A 1 85 ? -3.818 0.823 -9.515 1.00 96.94 85 GLY A O 1
ATOM 724 N N . GLU A 1 86 ? -1.804 0.411 -10.453 1.00 96.88 86 GLU A N 1
ATOM 725 C CA . GLU A 1 86 ? -1.509 -0.812 -9.700 1.00 96.88 86 GLU A CA 1
ATOM 726 C C . GLU A 1 86 ? -1.538 -0.630 -8.177 1.00 96.88 86 GLU A C 1
ATOM 728 O O . GLU A 1 86 ? -1.953 -1.530 -7.452 1.00 96.88 86 GLU A O 1
ATOM 733 N N . VAL A 1 87 ? -1.188 0.554 -7.662 1.00 97.19 87 VAL A N 1
ATOM 734 C CA . VAL A 1 87 ? -1.263 0.824 -6.216 1.00 97.19 87 VAL A CA 1
ATOM 735 C C . VAL A 1 87 ? -2.715 0.811 -5.745 1.00 97.19 87 VAL A C 1
ATOM 737 O O . VAL A 1 87 ? -3.031 0.203 -4.725 1.00 97.19 87 VAL A O 1
ATOM 740 N N . ASN A 1 88 ? -3.622 1.448 -6.494 1.00 98.19 88 ASN A N 1
ATOM 741 C CA . ASN A 1 88 ? -5.048 1.435 -6.160 1.00 98.19 88 ASN A CA 1
ATOM 742 C C . ASN A 1 88 ? -5.641 0.026 -6.278 1.00 98.19 88 ASN A C 1
ATOM 744 O O . ASN A 1 88 ? -6.460 -0.365 -5.444 1.00 98.19 88 ASN A O 1
ATOM 748 N N . LEU A 1 89 ? -5.217 -0.740 -7.288 1.00 97.94 89 LEU A N 1
ATOM 749 C CA . LEU A 1 89 ? -5.638 -2.127 -7.460 1.00 97.94 89 LEU A CA 1
ATOM 750 C C . LEU A 1 89 ? -5.183 -2.995 -6.280 1.00 97.94 89 LEU A C 1
ATOM 752 O O . LEU A 1 89 ? -5.999 -3.717 -5.705 1.00 97.94 89 LEU A O 1
ATOM 756 N N . ALA A 1 90 ? -3.930 -2.852 -5.850 1.00 96.44 90 ALA A N 1
ATOM 757 C CA . ALA A 1 90 ? -3.399 -3.543 -4.682 1.00 96.44 90 ALA A CA 1
ATOM 758 C C . ALA A 1 90 ? -4.137 -3.159 -3.389 1.00 96.44 90 ALA A C 1
ATOM 760 O O . ALA A 1 90 ? -4.491 -4.032 -2.598 1.00 96.44 90 ALA A O 1
ATOM 761 N N . ILE A 1 91 ? -4.475 -1.876 -3.197 1.00 96.75 91 ILE A N 1
ATOM 762 C CA . ILE A 1 91 ? -5.307 -1.432 -2.063 1.00 96.75 91 ILE A CA 1
ATOM 763 C C . ILE A 1 91 ? -6.683 -2.107 -2.101 1.00 96.75 91 ILE A C 1
ATOM 765 O O . ILE A 1 91 ? -7.157 -2.587 -1.074 1.00 96.75 91 ILE A O 1
ATOM 769 N N . LYS A 1 92 ? -7.324 -2.196 -3.271 1.00 97.62 92 LYS A N 1
ATOM 770 C CA . LYS A 1 92 ? -8.619 -2.881 -3.421 1.00 97.62 92 LYS A CA 1
ATOM 771 C C . LYS A 1 92 ? -8.517 -4.379 -3.135 1.00 97.62 92 LYS A C 1
ATOM 773 O O . LYS A 1 92 ? -9.414 -4.944 -2.510 1.00 97.62 92 LYS A O 1
ATOM 778 N N . ASN A 1 93 ? -7.431 -5.027 -3.552 1.00 94.31 93 ASN A N 1
ATOM 779 C CA . ASN A 1 93 ? -7.171 -6.432 -3.232 1.00 94.31 93 ASN A CA 1
ATOM 780 C C . ASN A 1 93 ? -7.026 -6.635 -1.722 1.00 94.31 93 ASN A C 1
ATOM 782 O O . ASN A 1 93 ? -7.703 -7.497 -1.155 1.00 94.31 93 ASN A O 1
ATOM 786 N N . PHE A 1 94 ? -6.262 -5.758 -1.068 1.00 93.25 94 PHE A N 1
ATOM 787 C CA . PHE A 1 94 ? -6.128 -5.727 0.383 1.00 93.25 94 PHE A CA 1
ATOM 788 C C . PHE A 1 94 ? -7.463 -5.478 1.102 1.00 93.25 94 PHE A C 1
ATOM 790 O O . PHE A 1 94 ? -7.767 -6.119 2.107 1.00 93.25 94 PHE A O 1
ATOM 797 N N . GLN A 1 95 ? -8.295 -4.567 0.602 1.00 96.31 95 GLN A N 1
ATOM 798 C CA . GLN A 1 95 ? -9.615 -4.320 1.183 1.00 96.31 95 GLN A CA 1
ATOM 799 C C . GLN A 1 95 ? -10.502 -5.563 1.079 1.00 96.31 95 GLN A C 1
ATOM 801 O O . GLN A 1 95 ? -11.068 -5.998 2.079 1.00 96.31 95 GLN A O 1
ATOM 806 N N . ARG A 1 96 ? -10.555 -6.191 -0.102 1.00 95.50 96 ARG A N 1
ATOM 807 C CA . ARG A 1 96 ? -11.379 -7.381 -0.354 1.00 95.50 96 ARG A CA 1
ATOM 808 C C . ARG A 1 96 ? -11.019 -8.544 0.568 1.00 95.50 96 ARG A C 1
ATOM 810 O O . ARG A 1 96 ? -11.906 -9.122 1.186 1.00 95.50 96 ARG A O 1
ATOM 817 N N . ARG A 1 97 ? -9.730 -8.877 0.693 1.00 89.62 97 ARG A N 1
ATOM 818 C CA . ARG A 1 97 ? -9.269 -9.996 1.543 1.00 89.62 97 ARG A CA 1
ATOM 819 C C . ARG A 1 97 ? -9.516 -9.771 3.037 1.00 89.62 97 ARG A C 1
ATOM 821 O O . ARG A 1 97 ? -9.593 -10.739 3.781 1.00 89.62 97 ARG A O 1
ATOM 828 N N . ASN A 1 98 ? -9.609 -8.512 3.467 1.00 87.12 98 ASN A N 1
ATOM 829 C CA . ASN A 1 98 ? -9.846 -8.135 4.861 1.00 87.12 98 ASN A CA 1
ATOM 830 C C . ASN A 1 98 ? -11.324 -7.809 5.137 1.00 87.12 98 ASN A C 1
ATOM 832 O O . ASN A 1 98 ? -11.636 -7.276 6.198 1.00 87.12 98 ASN A O 1
ATOM 836 N N . GLY A 1 99 ? -12.234 -8.091 4.193 1.00 93.12 99 GLY A N 1
ATOM 837 C CA . GLY A 1 99 ? -13.670 -7.847 4.367 1.00 93.12 99 GLY A CA 1
ATOM 838 C C . GLY A 1 99 ? -14.048 -6.365 4.465 1.00 93.12 99 GLY A C 1
ATOM 839 O O . GLY A 1 99 ? -15.085 -6.030 5.030 1.00 93.12 99 GLY A O 1
ATOM 840 N N . LEU A 1 100 ? -13.209 -5.470 3.940 1.00 95.12 100 LEU A N 1
ATOM 841 C CA . LEU A 1 100 ? -13.454 -4.031 3.927 1.00 95.12 100 LEU A CA 1
ATOM 842 C C . LEU A 1 100 ? -14.229 -3.620 2.670 1.00 95.12 100 LEU A C 1
ATOM 844 O O . LEU A 1 100 ? -14.241 -4.322 1.656 1.00 95.12 100 LEU A O 1
ATOM 848 N N . LYS A 1 101 ? -14.809 -2.416 2.697 1.00 96.25 101 LYS A N 1
ATOM 849 C CA . LYS A 1 101 ? -15.370 -1.787 1.498 1.00 96.25 101 LYS A CA 1
ATOM 850 C C . LYS A 1 101 ? -14.285 -1.627 0.422 1.00 96.25 101 LYS A C 1
ATOM 852 O O . LYS A 1 101 ? -13.255 -1.007 0.662 1.00 96.25 101 LYS A O 1
ATOM 857 N N . VAL A 1 102 ? -14.536 -2.167 -0.772 1.00 97.69 102 VAL A N 1
ATOM 858 C CA . VAL A 1 102 ? -13.568 -2.231 -1.886 1.00 97.69 102 VAL A CA 1
ATOM 859 C C . VAL A 1 102 ? -13.659 -0.989 -2.779 1.00 97.69 102 VAL A C 1
ATOM 861 O O . VAL A 1 102 ? -13.982 -1.063 -3.963 1.00 97.69 102 VAL A O 1
ATOM 864 N N . ASP A 1 103 ? -13.422 0.186 -2.208 1.00 97.00 103 ASP A N 1
ATOM 865 C CA . ASP A 1 103 ? -13.479 1.467 -2.928 1.00 97.00 103 ASP A CA 1
ATOM 866 C C . ASP A 1 103 ? -12.096 2.013 -3.320 1.00 97.00 103 ASP A C 1
ATOM 868 O O . ASP A 1 103 ? -11.991 2.989 -4.065 1.00 97.00 103 ASP A O 1
ATOM 872 N N . GLY A 1 104 ? -11.021 1.363 -2.870 1.00 96.38 104 GLY A N 1
ATOM 873 C CA . GLY A 1 104 ? -9.647 1.807 -3.076 1.00 96.38 104 GLY A CA 1
ATOM 874 C C . GLY A 1 104 ? -9.303 3.094 -2.327 1.00 96.38 104 GLY A C 1
ATOM 875 O O . GLY A 1 104 ? -8.291 3.716 -2.642 1.00 96.38 104 GLY A O 1
ATOM 876 N N . VAL A 1 105 ? -10.131 3.533 -1.377 1.00 96.00 105 VAL A N 1
ATOM 877 C CA . VAL A 1 105 ? -9.875 4.699 -0.530 1.00 96.00 105 VAL A CA 1
ATOM 878 C C . VAL A 1 105 ? -9.225 4.239 0.770 1.00 96.00 105 VAL A C 1
ATOM 880 O O . VAL A 1 105 ? -9.749 3.376 1.470 1.00 96.00 105 VAL A O 1
ATOM 883 N N . ILE A 1 106 ? -8.096 4.843 1.140 1.00 93.69 106 ILE A N 1
ATOM 884 C CA . ILE A 1 106 ? -7.454 4.539 2.425 1.00 93.69 106 ILE A CA 1
ATOM 885 C C . ILE A 1 106 ? -8.105 5.418 3.499 1.00 93.69 106 ILE A C 1
ATOM 887 O O . ILE A 1 106 ? -7.784 6.601 3.629 1.00 93.69 106 ILE A O 1
ATOM 891 N N . GLY A 1 107 ? -9.065 4.841 4.223 1.00 91.94 107 GLY A N 1
ATOM 892 C CA . GLY A 1 107 ? -9.701 5.436 5.403 1.00 91.94 107 GLY A CA 1
ATOM 893 C C . GLY A 1 107 ? -9.301 4.735 6.705 1.00 91.94 107 GLY A C 1
ATOM 894 O O . GLY A 1 107 ? -8.497 3.801 6.702 1.00 91.94 107 GLY A O 1
ATOM 895 N N . ASN A 1 108 ? -9.902 5.152 7.824 1.00 89.12 108 ASN A N 1
ATOM 896 C CA . ASN A 1 108 ? -9.561 4.657 9.167 1.00 89.12 108 ASN A CA 1
ATOM 897 C C . ASN A 1 108 ? -9.632 3.127 9.287 1.00 89.12 108 ASN A C 1
ATOM 899 O O . ASN A 1 108 ? -8.767 2.519 9.909 1.00 89.12 108 ASN A O 1
ATOM 903 N N . GLU A 1 109 ? -10.629 2.488 8.674 1.00 90.62 109 GLU A N 1
ATOM 904 C CA . GLU A 1 109 ? -10.772 1.026 8.697 1.00 90.62 109 GLU A CA 1
ATOM 905 C C . GLU A 1 109 ? -9.645 0.317 7.950 1.00 90.62 109 GLU A C 1
ATOM 907 O O . GLU A 1 109 ? -9.067 -0.641 8.460 1.00 90.62 109 GLU A O 1
ATOM 912 N N . THR A 1 110 ? -9.276 0.835 6.776 1.00 92.06 110 THR A N 1
ATOM 913 C CA . THR A 1 110 ? -8.148 0.317 5.995 1.00 92.06 110 THR A CA 1
ATOM 914 C C . THR A 1 110 ? -6.839 0.481 6.759 1.00 92.06 110 THR A C 1
ATOM 916 O O . THR A 1 110 ? -6.045 -0.452 6.809 1.00 92.06 110 THR A O 1
ATOM 919 N N . ILE A 1 111 ? -6.634 1.624 7.420 1.00 87.00 111 ILE A N 1
ATOM 920 C CA . ILE A 1 111 ? -5.444 1.882 8.244 1.00 87.00 111 ILE A CA 1
ATOM 921 C C . ILE A 1 111 ? -5.386 0.927 9.437 1.00 87.00 111 ILE A C 1
ATOM 923 O O . ILE A 1 111 ? -4.345 0.322 9.679 1.00 87.00 111 ILE A O 1
ATOM 927 N N . ARG A 1 112 ? -6.500 0.739 10.157 1.00 85.50 112 ARG A N 1
ATOM 928 C CA . ARG A 1 112 ? -6.570 -0.227 11.264 1.00 85.50 112 ARG A CA 1
ATOM 929 C C . ARG A 1 112 ? -6.235 -1.638 10.795 1.00 85.50 112 ARG A C 1
ATOM 931 O O . ARG A 1 112 ? -5.430 -2.295 11.436 1.00 85.50 112 ARG A O 1
ATOM 938 N N . ALA A 1 113 ? -6.771 -2.084 9.659 1.00 86.50 113 ALA A N 1
ATOM 939 C CA . ALA A 1 113 ? -6.440 -3.397 9.105 1.00 86.50 113 ALA A CA 1
ATOM 940 C C . ALA A 1 113 ? -4.954 -3.506 8.712 1.00 86.50 113 ALA A C 1
ATOM 942 O O . ALA A 1 113 ? -4.299 -4.503 9.025 1.00 86.50 113 ALA A O 1
ATOM 943 N N . LEU A 1 114 ? -4.395 -2.463 8.089 1.00 82.06 114 LEU A N 1
ATOM 944 C CA . LEU A 1 114 ? -2.969 -2.380 7.749 1.00 82.06 114 LEU A CA 1
ATOM 945 C C . LEU A 1 114 ? -2.057 -2.369 8.984 1.00 82.06 114 LEU A C 1
ATOM 947 O O . LEU A 1 114 ? -0.892 -2.745 8.852 1.00 82.06 114 LEU A O 1
ATOM 951 N N . ASN A 1 115 ? -2.559 -1.918 10.140 1.00 76.62 115 ASN A N 1
ATOM 952 C CA . ASN A 1 115 ? -1.840 -1.869 11.416 1.00 76.62 115 ASN A CA 1
ATOM 953 C C . ASN A 1 115 ? -2.031 -3.149 12.259 1.00 76.62 115 ASN A C 1
ATOM 955 O O . ASN A 1 115 ? -1.097 -3.598 12.910 1.00 76.62 115 ASN A O 1
ATOM 959 N N . ASN A 1 116 ? -3.195 -3.796 12.199 1.00 69.94 116 ASN A N 1
ATOM 960 C CA . ASN A 1 116 ? -3.450 -5.053 12.913 1.00 69.94 116 ASN A CA 1
ATOM 961 C C . ASN A 1 116 ? -2.770 -6.255 12.250 1.00 69.94 116 ASN A C 1
ATOM 963 O O . ASN A 1 116 ? -2.452 -7.236 12.917 1.00 69.94 116 ASN A O 1
ATOM 967 N N . SER A 1 117 ? -2.538 -6.191 10.937 1.00 58.28 117 SER A N 1
ATOM 968 C CA . SER A 1 117 ? -1.896 -7.291 10.210 1.00 58.28 117 SER A CA 1
ATOM 969 C C . SER A 1 117 ? -0.423 -7.496 10.612 1.00 58.28 117 SER A C 1
ATOM 971 O O . SER A 1 117 ? 0.064 -8.607 10.463 1.00 58.28 117 SER A O 1
ATOM 973 N N . PHE A 1 118 ? 0.245 -6.489 11.198 1.00 52.03 118 PHE A N 1
ATOM 974 C CA . PHE A 1 118 ? 1.650 -6.567 11.640 1.00 52.03 118 PHE A CA 1
ATOM 975 C C . PHE A 1 118 ? 1.907 -7.514 12.818 1.00 52.03 118 PHE A C 1
ATOM 977 O O . PHE A 1 118 ? 3.014 -8.007 12.992 1.00 52.03 118 PHE A O 1
ATOM 984 N N . SER A 1 119 ? 0.924 -7.748 13.688 1.00 46.94 119 SER A N 1
ATOM 985 C CA . SER A 1 119 ? 1.176 -8.509 14.921 1.00 46.94 119 SER A CA 1
ATOM 986 C C . SER A 1 119 ? 1.163 -10.030 14.706 1.00 46.94 119 SER A C 1
ATOM 988 O O . SER A 1 119 ? 1.590 -10.767 15.587 1.00 46.94 119 SER A O 1
ATOM 990 N N . ASN A 1 120 ? 0.709 -10.515 13.541 1.00 49.38 120 ASN A N 1
ATOM 991 C CA . ASN A 1 120 ? 0.525 -11.946 13.239 1.00 49.38 120 ASN A CA 1
ATOM 992 C C . ASN A 1 120 ? 1.478 -12.485 12.142 1.00 49.38 120 ASN A C 1
ATOM 994 O O . ASN A 1 120 ? 1.249 -13.566 11.584 1.00 49.38 120 ASN A O 1
ATOM 998 N N . ASP A 1 121 ? 2.556 -11.750 11.842 1.00 54.41 121 ASP A N 1
ATOM 999 C CA . ASP A 1 121 ? 3.467 -11.926 10.694 1.00 54.41 121 ASP A CA 1
ATOM 1000 C C . ASP A 1 121 ? 4.060 -13.344 10.524 1.00 54.41 121 ASP A C 1
ATOM 1002 O O . ASP A 1 121 ? 4.374 -13.766 9.407 1.00 54.41 121 ASP A O 1
ATOM 1006 N N . GLN A 1 122 ? 4.145 -14.141 11.592 1.00 51.38 122 GLN A N 1
ATOM 1007 C CA . GLN A 1 122 ? 4.764 -15.474 11.573 1.00 51.38 122 GLN A CA 1
ATOM 1008 C C . GLN A 1 122 ? 3.996 -16.505 10.723 1.00 51.38 122 GLN A C 1
ATOM 1010 O O . GLN A 1 122 ? 4.601 -17.288 9.985 1.00 51.38 122 GLN A O 1
ATOM 1015 N N . ARG A 1 123 ? 2.655 -16.492 10.759 1.00 52.78 123 ARG A N 1
ATOM 1016 C CA . ARG A 1 123 ? 1.826 -17.431 9.974 1.00 52.78 123 ARG A CA 1
ATOM 1017 C C . ARG A 1 123 ? 1.810 -17.069 8.489 1.00 52.78 123 ARG A C 1
ATOM 1019 O O . ARG A 1 123 ? 1.795 -17.954 7.634 1.00 52.78 123 ARG A O 1
ATOM 1026 N N . ILE A 1 124 ? 1.830 -15.773 8.181 1.00 53.81 124 ILE A N 1
ATOM 1027 C CA . ILE A 1 124 ? 1.858 -15.268 6.803 1.00 53.81 124 ILE A CA 1
ATOM 1028 C C . ILE A 1 124 ? 3.221 -15.544 6.162 1.00 53.81 124 ILE A C 1
ATOM 1030 O O . ILE A 1 124 ? 3.270 -15.986 5.014 1.00 53.81 124 ILE A O 1
ATOM 1034 N N . LEU A 1 125 ? 4.312 -15.408 6.920 1.00 56.44 125 LEU A N 1
ATOM 1035 C CA . LEU A 1 125 ? 5.653 -15.779 6.476 1.00 56.44 125 LEU A CA 1
ATOM 1036 C C . LEU A 1 125 ? 5.739 -17.268 6.088 1.00 56.44 125 LEU A C 1
ATOM 1038 O O . LEU A 1 125 ? 6.202 -17.590 4.991 1.00 56.44 125 LEU A O 1
ATOM 1042 N N . ALA A 1 126 ? 5.224 -18.168 6.934 1.00 57.28 126 ALA A N 1
ATOM 1043 C CA . ALA A 1 126 ? 5.196 -19.607 6.654 1.00 57.28 126 ALA A CA 1
ATOM 1044 C C . ALA A 1 126 ? 4.396 -19.948 5.378 1.00 57.28 126 ALA A C 1
ATOM 1046 O O . ALA A 1 126 ? 4.827 -20.768 4.563 1.00 57.28 126 ALA A O 1
ATOM 1047 N N . LEU A 1 127 ? 3.263 -19.275 5.156 1.00 54.00 127 LEU A N 1
ATOM 1048 C CA . LEU A 1 127 ? 2.434 -19.465 3.960 1.00 54.00 127 LEU A CA 1
ATOM 1049 C C . LEU A 1 127 ? 3.092 -18.909 2.691 1.00 54.00 127 LEU A C 1
ATOM 1051 O O . LEU A 1 127 ? 3.045 -19.548 1.638 1.00 54.00 127 LEU A O 1
ATOM 1055 N N . ASN A 1 128 ? 3.740 -17.746 2.768 1.00 50.53 128 ASN A N 1
ATOM 1056 C CA . ASN A 1 128 ? 4.446 -17.153 1.631 1.00 50.53 128 ASN A CA 1
ATOM 1057 C C . ASN A 1 128 ? 5.644 -18.017 1.189 1.00 50.53 128 ASN A C 1
ATOM 1059 O O . ASN A 1 128 ? 5.869 -18.200 -0.014 1.00 50.53 128 ASN A O 1
ATOM 1063 N N . MET A 1 129 ? 6.359 -18.634 2.140 1.00 59.56 129 MET A N 1
ATOM 1064 C CA . MET A 1 129 ? 7.412 -19.618 1.848 1.00 59.56 129 MET A CA 1
ATOM 1065 C C . MET A 1 129 ? 6.868 -20.848 1.105 1.00 59.56 129 MET A C 1
ATOM 1067 O O . MET A 1 129 ? 7.490 -21.310 0.146 1.00 59.56 129 MET A O 1
ATOM 1071 N N . GLN A 1 130 ? 5.695 -21.360 1.494 1.00 57.47 130 GLN A N 1
ATOM 1072 C CA . GLN A 1 130 ? 5.042 -22.468 0.787 1.00 57.47 130 GLN A CA 1
ATOM 1073 C C . GLN A 1 130 ? 4.592 -22.067 -0.623 1.00 57.47 130 GLN A C 1
ATOM 1075 O O . GLN A 1 130 ? 4.866 -22.783 -1.582 1.00 57.47 130 GLN A O 1
ATOM 1080 N N . ARG A 1 131 ? 3.966 -20.895 -0.783 1.00 56.03 131 ARG A N 1
ATOM 1081 C CA . ARG A 1 131 ? 3.472 -20.410 -2.087 1.00 56.03 131 ARG A CA 1
ATOM 1082 C C . ARG A 1 131 ? 4.587 -20.202 -3.107 1.00 56.03 131 ARG A C 1
ATOM 1084 O O . ARG A 1 131 ? 4.399 -20.494 -4.282 1.00 56.03 131 ARG A O 1
ATOM 1091 N N . THR A 1 132 ? 5.758 -19.751 -2.662 1.00 51.91 132 THR A N 1
ATOM 1092 C CA . THR A 1 132 ? 6.930 -19.583 -3.537 1.00 51.91 132 THR A CA 1
ATOM 1093 C C . THR A 1 132 ? 7.464 -20.926 -4.039 1.00 51.91 132 THR A C 1
ATOM 1095 O O . THR A 1 132 ? 7.944 -21.013 -5.165 1.00 51.91 132 THR A O 1
ATOM 1098 N N . ARG A 1 133 ? 7.342 -21.996 -3.241 1.00 55.72 133 ARG A N 1
ATOM 1099 C CA . ARG A 1 133 ? 7.744 -23.353 -3.646 1.00 55.72 133 ARG A CA 1
ATOM 1100 C C . ARG A 1 133 ? 6.821 -23.966 -4.699 1.00 55.72 133 ARG A C 1
ATOM 1102 O O . ARG A 1 133 ? 7.292 -24.781 -5.479 1.00 55.72 133 ARG A O 1
ATOM 1109 N N . LEU A 1 134 ? 5.550 -23.565 -4.728 1.00 48.88 134 LEU A N 1
ATOM 1110 C CA . LEU A 1 134 ? 4.532 -24.101 -5.642 1.00 48.88 134 LEU A CA 1
ATOM 1111 C C . LEU A 1 134 ? 4.503 -23.415 -7.017 1.00 48.88 134 LEU A C 1
ATOM 1113 O O . LEU A 1 134 ? 3.835 -23.904 -7.915 1.00 48.88 134 LEU A O 1
ATOM 1117 N N . LYS A 1 135 ? 5.205 -22.287 -7.192 1.00 52.62 135 LYS A N 1
ATOM 1118 C CA . LYS A 1 135 ? 5.331 -21.583 -8.484 1.00 52.62 135 LYS A CA 1
ATOM 1119 C C . LYS A 1 135 ? 6.537 -22.065 -9.319 1.00 52.62 135 LYS A C 1
ATOM 1121 O O . LYS A 1 135 ? 7.046 -21.294 -10.131 1.00 52.62 135 LYS A O 1
ATOM 1126 N N . LYS A 1 136 ? 7.037 -23.280 -9.065 1.00 45.41 136 LYS A N 1
ATOM 1127 C CA . LYS A 1 136 ? 8.070 -23.948 -9.872 1.00 45.41 136 LYS A CA 1
ATOM 1128 C C . LYS A 1 136 ? 7.434 -24.883 -10.885 1.00 45.41 136 LYS A C 1
ATOM 1130 O O . LYS A 1 136 ? 6.433 -25.525 -10.506 1.00 45.41 136 LYS A O 1
#

Radius of gyration: 15.52 Å; chains: 1; bounding box: 34×37×38 Å

pLDDT: mean 71.05, std 20.73, range [32.75, 98.19]

InterPro domains:
  IPR002477 Peptidoglycan binding-like [PF01471] (90-114)
  IPR036365 PGBD-like superfamily [SSF47090] (88-118)
  IPR036366 PGBD superfamily [G3DSA:1.10.101.10] (34-118)
  IPR052905 L,D-transpeptidase YkuD-like [PTHR41533] (13-134)